Protein AF-A0A562CER5-F1 (afdb_monomer_lite)

pLDDT: mean 74.89, std 16.53, range [26.89, 94.75]

Secondary structure (DSSP, 8-state):
--HHHHHHHHHHHHHHHHHHHHHHHH-H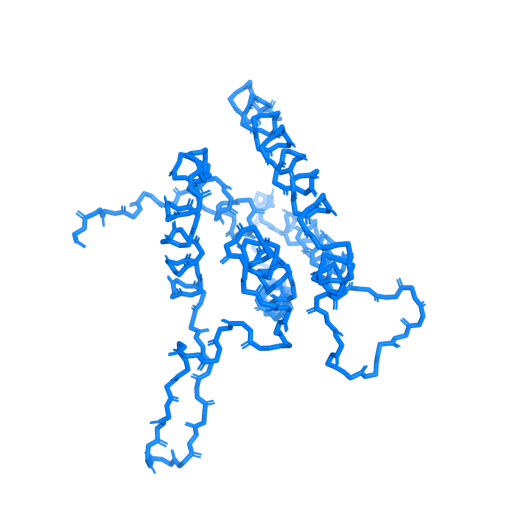HHHHHHHSTT-SS-PPTT--HHHHHHHHHHHHHHHHT-SSPPPHHHHHHHHHHHHHHHH-THHHHHHHHHHHHHTTPPP-S-TTGGG-EEETTTTEEEPPPHHHHHHHHHHHHHHTT-THHHHHHHHHHHHHHS--------

Structure (mmCIF, N/CA/C/O backbone):
data_AF-A0A562CER5-F1
#
_entry.id   AF-A0A562CER5-F1
#
loop_
_atom_site.group_PDB
_atom_site.id
_atom_site.type_symbol
_atom_site.label_atom_id
_atom_site.label_alt_id
_atom_site.label_comp_id
_atom_site.label_asym_id
_atom_site.label_entity_id
_atom_site.label_seq_id
_atom_site.pdbx_PDB_ins_code
_atom_site.Cartn_x
_atom_site.Cartn_y
_atom_site.Cartn_z
_atom_site.occupancy
_atom_site.B_iso_or_equiv
_atom_site.auth_seq_id
_atom_site.auth_comp_id
_atom_site.auth_asym_id
_atom_site.auth_atom_id
_atom_site.pdbx_PDB_model_num
ATOM 1 N N . MET A 1 1 ? -18.289 14.703 0.157 1.00 63.97 1 MET A N 1
ATOM 2 C CA . MET A 1 1 ? -16.962 14.861 -0.464 1.00 63.97 1 MET A CA 1
ATOM 3 C C . MET A 1 1 ? -16.759 16.324 -0.798 1.00 63.97 1 MET A C 1
ATOM 5 O O . MET A 1 1 ? -17.545 16.876 -1.566 1.00 63.97 1 MET A O 1
ATOM 9 N N . SER A 1 2 ? -15.795 16.959 -0.148 1.00 78.31 2 SER A N 1
ATOM 10 C CA . SER A 1 2 ? -15.479 18.374 -0.318 1.00 78.31 2 SER A CA 1
ATOM 11 C C . SER A 1 2 ? -14.849 18.649 -1.699 1.00 78.31 2 SER A C 1
ATOM 13 O O . SER A 1 2 ? -14.346 17.728 -2.353 1.00 78.31 2 SER A O 1
ATOM 15 N N . PRO A 1 3 ? -14.873 19.903 -2.188 1.00 80.56 3 PRO A N 1
ATOM 16 C CA . PRO A 1 3 ? -14.231 20.266 -3.453 1.00 80.56 3 PRO A CA 1
ATOM 17 C C . PRO A 1 3 ? -12.726 19.957 -3.487 1.00 80.56 3 PRO A C 1
ATOM 19 O O . PRO A 1 3 ? -12.221 19.497 -4.509 1.00 80.56 3 PRO A O 1
ATOM 22 N N . SER A 1 4 ? -12.027 20.135 -2.362 1.00 76.25 4 SER A N 1
ATOM 23 C CA . SER A 1 4 ? -10.598 19.826 -2.233 1.00 76.25 4 SER A CA 1
ATOM 24 C C . SER A 1 4 ? -10.314 18.323 -2.307 1.00 76.25 4 SER A C 1
ATOM 26 O O . SER A 1 4 ? -9.362 17.918 -2.967 1.00 76.25 4 SER A O 1
ATOM 28 N N . GLU A 1 5 ? -11.168 17.483 -1.712 1.00 72.00 5 GLU A N 1
ATOM 29 C CA . GLU A 1 5 ? -11.070 16.019 -1.830 1.00 72.00 5 GLU A CA 1
ATOM 30 C C . GLU A 1 5 ? -11.243 15.550 -3.280 1.00 72.00 5 GLU A C 1
ATOM 32 O O . GLU A 1 5 ? -10.507 14.683 -3.746 1.00 72.00 5 GLU A O 1
ATOM 37 N N . ARG A 1 6 ? -12.186 16.139 -4.027 1.00 75.81 6 ARG A N 1
ATOM 38 C CA . ARG A 1 6 ? -12.389 15.822 -5.454 1.00 75.81 6 ARG A CA 1
ATOM 39 C C . ARG A 1 6 ? -11.177 16.167 -6.306 1.00 75.81 6 ARG A C 1
ATOM 41 O O . ARG A 1 6 ? -10.762 15.354 -7.132 1.00 75.81 6 ARG A O 1
ATOM 48 N N . GLN A 1 7 ? -10.636 17.367 -6.117 1.00 80.44 7 GLN A N 1
ATOM 49 C CA . GLN A 1 7 ? -9.454 17.814 -6.844 1.00 80.44 7 GLN A CA 1
ATOM 50 C C . GLN A 1 7 ? -8.273 16.878 -6.570 1.00 80.44 7 GLN A C 1
ATOM 52 O O . GLN A 1 7 ? -7.651 16.384 -7.506 1.00 80.44 7 GLN A O 1
ATOM 57 N N . TYR A 1 8 ? -8.047 16.550 -5.299 1.00 74.69 8 TYR A N 1
ATOM 58 C CA . TYR A 1 8 ? -7.008 15.618 -4.881 1.00 74.69 8 TYR A CA 1
ATOM 59 C C . TYR A 1 8 ? -7.130 14.248 -5.556 1.00 74.69 8 TYR A C 1
ATOM 61 O O . TYR A 1 8 ? -6.167 13.764 -6.144 1.00 74.69 8 TYR A O 1
ATOM 69 N N . LEU A 1 9 ? -8.314 13.627 -5.509 1.00 76.19 9 LEU A N 1
ATOM 70 C CA . LEU A 1 9 ? -8.530 12.315 -6.125 1.00 76.19 9 LEU A CA 1
ATOM 71 C C . LEU A 1 9 ? -8.279 12.347 -7.634 1.00 76.19 9 LEU A C 1
ATOM 73 O O . LEU A 1 9 ? -7.760 11.384 -8.192 1.00 76.19 9 LEU A O 1
ATOM 77 N N . THR A 1 10 ? -8.611 13.462 -8.282 1.00 82.31 10 THR A N 1
ATOM 78 C CA . THR A 1 10 ? -8.380 13.657 -9.718 1.00 82.31 10 THR A CA 1
ATOM 79 C C . THR A 1 10 ? -6.888 13.773 -10.032 1.00 82.31 10 THR A C 1
ATOM 81 O O . THR A 1 10 ? -6.398 13.126 -10.961 1.00 82.31 10 THR A O 1
ATOM 84 N N . GLU A 1 11 ? -6.145 14.554 -9.246 1.00 80.19 11 GLU A N 1
ATOM 85 C CA . GLU A 1 11 ? -4.690 14.688 -9.375 1.00 80.19 11 GLU A CA 1
ATOM 86 C C . GLU A 1 11 ? -3.991 13.349 -9.104 1.00 80.19 11 GLU A C 1
ATOM 88 O O . GLU A 1 11 ? -3.184 12.895 -9.917 1.00 80.19 11 GLU A O 1
ATOM 93 N N . LEU A 1 12 ? -4.371 12.659 -8.026 1.00 79.06 12 LEU A N 1
ATOM 94 C CA . LEU A 1 12 ? -3.849 11.340 -7.680 1.00 79.06 12 LEU A CA 1
ATOM 95 C C . LEU A 1 12 ? -4.113 10.323 -8.796 1.00 79.06 12 LEU A C 1
ATOM 97 O O . LEU A 1 12 ? -3.191 9.629 -9.219 1.00 79.06 12 LEU A O 1
ATOM 101 N N . ALA A 1 13 ? -5.346 10.244 -9.303 1.00 80.19 13 ALA A N 1
ATOM 102 C CA . ALA A 1 13 ? -5.703 9.329 -10.384 1.00 80.19 13 ALA A CA 1
ATOM 103 C C . ALA A 1 13 ? -4.908 9.618 -11.665 1.00 80.19 13 ALA A C 1
ATOM 105 O O . ALA A 1 13 ? -4.454 8.689 -12.338 1.00 80.19 13 ALA A O 1
ATOM 106 N N . THR A 1 14 ? -4.691 10.896 -11.982 1.00 82.19 14 THR A N 1
ATOM 107 C CA . THR A 1 14 ? -3.883 11.317 -13.135 1.00 82.19 14 THR A CA 1
ATOM 108 C C . THR A 1 14 ? -2.440 10.833 -12.999 1.00 82.19 14 THR A C 1
ATOM 110 O O . THR A 1 14 ? -1.876 10.266 -13.934 1.00 82.19 14 THR A O 1
ATOM 113 N N . GLU A 1 15 ? -1.843 11.011 -11.826 1.00 80.62 15 GLU A N 1
ATOM 114 C CA . GLU A 1 15 ? -0.443 10.665 -11.567 1.00 80.62 15 GLU A CA 1
ATOM 115 C C . GLU A 1 15 ? -0.232 9.153 -11.464 1.00 80.62 15 GLU A C 1
ATOM 117 O O . GLU A 1 15 ? 0.735 8.629 -12.012 1.00 80.62 15 GLU A O 1
ATOM 122 N N . MET A 1 16 ? -1.184 8.431 -10.867 1.00 81.94 16 MET A N 1
ATOM 123 C CA . MET A 1 16 ? -1.224 6.967 -10.892 1.00 81.94 16 MET A CA 1
ATOM 124 C C . MET A 1 16 ? -1.321 6.433 -12.323 1.00 81.94 16 MET A C 1
ATOM 126 O O . MET A 1 16 ? -0.587 5.518 -12.691 1.00 81.94 16 MET A O 1
ATOM 130 N N . SER A 1 17 ? -2.167 7.041 -13.159 1.00 84.19 17 SER A N 1
ATOM 131 C CA . SER A 1 17 ? -2.310 6.652 -14.568 1.00 84.19 17 SER A CA 1
ATOM 132 C C . SER A 1 17 ? -1.017 6.881 -15.353 1.00 84.19 17 SER A C 1
ATOM 134 O O . SER A 1 17 ? -0.618 6.028 -16.144 1.00 84.19 17 SER A O 1
ATOM 136 N N . ARG A 1 18 ? -0.326 8.003 -15.106 1.00 83.88 18 ARG A N 1
ATOM 137 C CA . ARG A 1 18 ? 0.992 8.291 -15.697 1.00 83.88 18 ARG A CA 1
ATOM 138 C C . ARG A 1 18 ? 2.037 7.273 -15.257 1.00 83.88 18 ARG A C 1
ATOM 140 O O . ARG A 1 18 ? 2.734 6.726 -16.106 1.00 83.88 18 ARG A O 1
ATOM 147 N N . LEU A 1 19 ? 2.116 6.996 -13.954 1.00 83.94 19 LEU A N 1
ATOM 148 C CA . LEU A 1 19 ? 3.040 6.018 -13.385 1.00 83.94 19 LEU A CA 1
ATOM 149 C C . LEU A 1 19 ? 2.829 4.633 -14.010 1.00 83.94 19 LEU A C 1
ATOM 151 O O . LEU A 1 19 ? 3.787 4.015 -14.463 1.00 83.94 19 LEU A O 1
ATOM 155 N N . TYR A 1 20 ? 1.582 4.165 -14.074 1.00 87.50 20 TYR A N 1
ATOM 156 C CA . TYR A 1 20 ? 1.255 2.835 -14.592 1.00 87.50 20 TYR A CA 1
ATOM 157 C C . TYR A 1 20 ? 1.481 2.752 -16.100 1.00 87.50 20 TYR A C 1
ATOM 159 O O . TYR A 1 20 ? 2.065 1.783 -16.582 1.00 87.50 20 TYR A O 1
ATOM 167 N N . GLY A 1 21 ? 1.078 3.788 -16.843 1.00 86.56 21 GLY A N 1
ATOM 168 C CA . GLY A 1 21 ? 1.328 3.878 -18.278 1.00 86.56 21 GLY A CA 1
ATOM 169 C C . GLY A 1 21 ? 2.820 3.835 -18.607 1.00 86.56 21 GLY A C 1
ATOM 170 O O . GLY A 1 21 ? 3.227 3.100 -19.503 1.00 86.56 21 GLY A O 1
ATOM 171 N N . PHE A 1 22 ? 3.643 4.560 -17.845 1.00 86.44 22 PHE A N 1
ATOM 172 C CA . PHE A 1 22 ? 5.091 4.584 -18.041 1.00 86.44 22 PHE A CA 1
ATOM 173 C C . PHE A 1 22 ? 5.761 3.267 -17.619 1.00 86.44 22 PHE A C 1
ATOM 175 O O . PHE A 1 22 ? 6.560 2.719 -18.374 1.00 86.44 22 PHE A O 1
ATOM 182 N N . ALA A 1 23 ? 5.396 2.706 -16.461 1.00 86.75 23 ALA A N 1
ATOM 183 C CA . ALA A 1 23 ? 5.923 1.422 -15.992 1.00 86.75 23 ALA A CA 1
ATOM 184 C C . ALA A 1 23 ? 5.642 0.287 -16.986 1.00 86.75 23 ALA A C 1
ATOM 186 O O . ALA A 1 23 ? 6.540 -0.494 -17.302 1.00 86.75 23 ALA A O 1
ATOM 187 N N . ARG A 1 24 ? 4.427 0.248 -17.545 1.00 90.00 24 ARG A N 1
ATOM 188 C CA . ARG A 1 24 ? 4.054 -0.722 -18.578 1.00 90.00 24 ARG A CA 1
ATOM 189 C C . ARG A 1 24 ? 4.926 -0.610 -19.832 1.00 90.00 24 ARG A C 1
ATOM 191 O O . ARG A 1 24 ? 5.286 -1.634 -20.400 1.00 90.00 24 ARG A O 1
ATOM 198 N N . GLN A 1 25 ? 5.255 0.609 -20.262 1.00 90.50 25 GLN A N 1
ATOM 199 C CA . GLN A 1 25 ? 6.117 0.840 -21.429 1.00 90.50 25 GLN A CA 1
ATOM 200 C C . GLN A 1 25 ? 7.577 0.448 -21.175 1.00 90.50 25 GLN A C 1
ATOM 202 O O . GLN A 1 25 ? 8.259 0.026 -22.104 1.00 90.50 25 GLN A O 1
ATOM 207 N N . MET A 1 26 ? 8.053 0.584 -19.935 1.00 88.75 26 MET A N 1
ATOM 208 C CA . MET A 1 26 ? 9.429 0.253 -19.553 1.00 88.75 26 MET A CA 1
ATOM 209 C C . MET A 1 26 ? 9.671 -1.257 -19.511 1.00 88.75 26 MET A C 1
ATOM 211 O O . MET A 1 26 ? 10.665 -1.737 -20.053 1.00 88.75 26 MET A O 1
ATOM 215 N N . ASN A 1 27 ? 8.784 -2.006 -18.851 1.00 89.81 27 ASN A N 1
ATOM 216 C CA . ASN A 1 27 ? 8.866 -3.460 -18.767 1.00 89.81 27 ASN A CA 1
ATOM 217 C C . ASN A 1 27 ? 7.490 -4.041 -18.419 1.00 89.81 27 ASN A C 1
ATOM 219 O O . ASN A 1 27 ? 7.062 -4.023 -17.265 1.00 89.81 27 ASN A O 1
ATOM 223 N N . GLU A 1 28 ? 6.796 -4.566 -19.429 1.00 89.69 28 GLU A N 1
ATOM 224 C CA . GLU A 1 28 ? 5.430 -5.077 -19.277 1.00 89.69 28 GLU A CA 1
ATOM 225 C C . GLU A 1 28 ? 5.353 -6.300 -18.348 1.00 89.69 28 GLU A C 1
ATOM 227 O O . GLU A 1 28 ? 4.365 -6.455 -17.631 1.00 89.69 28 GLU A O 1
ATOM 232 N N . MET A 1 29 ? 6.399 -7.133 -18.300 1.00 89.56 29 MET A N 1
ATOM 233 C CA . MET A 1 29 ? 6.432 -8.330 -17.454 1.00 89.56 29 MET A CA 1
ATOM 234 C C . MET A 1 29 ? 6.581 -7.970 -15.974 1.00 89.56 29 MET A C 1
ATOM 236 O O . MET A 1 29 ? 5.779 -8.416 -15.153 1.00 89.56 29 MET A O 1
ATOM 240 N N . ASP A 1 30 ? 7.561 -7.131 -15.631 1.00 88.12 30 ASP A N 1
ATOM 241 C CA . ASP A 1 30 ? 7.741 -6.674 -14.249 1.00 88.12 30 ASP A CA 1
ATOM 242 C C . ASP A 1 30 ? 6.567 -5.792 -13.798 1.00 88.12 30 ASP A C 1
ATOM 244 O O . ASP A 1 30 ? 6.142 -5.862 -12.643 1.00 88.12 30 ASP A O 1
ATOM 248 N N . PHE A 1 31 ? 5.985 -5.008 -14.713 1.00 88.38 31 PHE A N 1
ATOM 249 C CA . PHE A 1 31 ? 4.748 -4.280 -14.451 1.00 88.38 31 PHE A CA 1
ATOM 250 C C . PHE A 1 31 ? 3.596 -5.239 -14.123 1.00 88.38 31 PHE A C 1
ATOM 252 O O . PHE A 1 31 ? 2.965 -5.080 -13.080 1.00 88.38 31 PHE A O 1
ATOM 259 N N . ALA A 1 32 ? 3.344 -6.267 -14.936 1.00 87.25 32 ALA A N 1
ATOM 260 C CA . ALA A 1 32 ? 2.293 -7.247 -14.659 1.00 87.25 32 ALA A CA 1
ATOM 261 C C . ALA A 1 32 ? 2.512 -7.961 -13.312 1.00 87.25 32 ALA A C 1
ATOM 263 O O . ALA A 1 32 ? 1.576 -8.088 -12.522 1.00 87.25 32 ALA A O 1
ATOM 264 N N . ALA A 1 33 ? 3.754 -8.349 -13.008 1.00 84.88 33 ALA A N 1
ATOM 265 C CA . ALA A 1 33 ? 4.108 -8.954 -11.726 1.00 84.88 33 ALA A CA 1
ATOM 266 C C . ALA A 1 33 ? 3.874 -7.996 -10.542 1.00 84.88 33 ALA A C 1
ATOM 268 O O . ALA A 1 33 ? 3.391 -8.417 -9.492 1.00 84.88 33 ALA A O 1
ATOM 269 N N . SER A 1 34 ? 4.140 -6.696 -10.722 1.00 85.38 34 SER A N 1
ATOM 270 C CA . SER A 1 34 ? 3.914 -5.673 -9.692 1.00 85.38 34 SER A CA 1
ATOM 271 C C . SER A 1 34 ? 2.441 -5.458 -9.335 1.00 85.38 34 SER A C 1
ATOM 273 O O . SER A 1 34 ? 2.154 -5.061 -8.209 1.00 85.38 34 SER A O 1
ATOM 275 N N . LEU A 1 35 ? 1.513 -5.739 -10.258 1.00 80.44 35 LEU A N 1
ATOM 276 C CA . LEU A 1 35 ? 0.070 -5.655 -10.004 1.00 80.44 35 LEU A CA 1
ATOM 277 C C . LEU A 1 35 ? -0.444 -6.851 -9.195 1.00 80.44 35 LEU A C 1
ATOM 279 O O . LEU A 1 35 ? -1.406 -6.721 -8.440 1.00 80.44 35 LEU A O 1
ATOM 283 N N . GLY A 1 36 ? 0.215 -8.004 -9.316 1.00 69.50 36 GLY A N 1
ATOM 284 C CA . GLY A 1 36 ? -0.052 -9.200 -8.522 1.00 69.50 36 GLY A CA 1
ATOM 285 C C . GLY A 1 36 ? 0.619 -9.131 -7.156 1.00 69.50 36 GLY A C 1
ATOM 286 O O . GLY A 1 36 ? 1.330 -10.058 -6.789 1.00 69.50 36 GLY A O 1
ATOM 287 N N . GLY A 1 37 ? 0.448 -8.025 -6.422 1.00 58.00 37 GLY A N 1
ATOM 288 C CA . GLY A 1 37 ? 1.211 -7.667 -5.216 1.00 58.00 37 GLY A CA 1
ATOM 289 C C . GLY A 1 37 ? 1.220 -8.670 -4.059 1.00 58.00 37 GLY A C 1
ATOM 290 O O . GLY A 1 37 ? 1.757 -8.350 -3.006 1.00 58.00 37 GLY A O 1
ATOM 291 N N . GLU A 1 38 ? 0.636 -9.857 -4.223 1.00 60.50 38 GLU A N 1
ATOM 292 C CA . GLU A 1 38 ? 0.328 -10.796 -3.154 1.00 60.50 38 GLU A CA 1
ATOM 293 C C . GLU A 1 38 ? 0.459 -12.267 -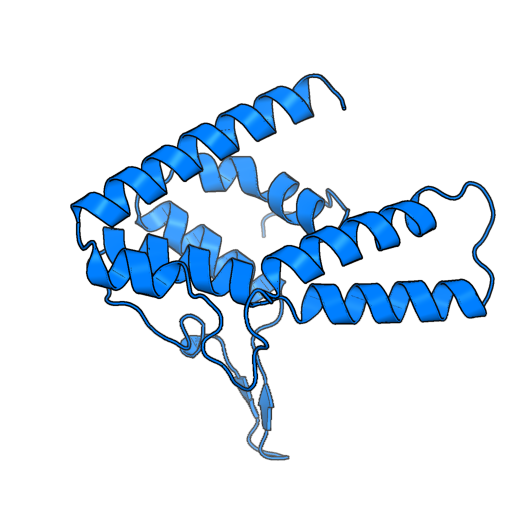3.551 1.00 60.50 38 GLU A C 1
ATOM 295 O O . GLU A 1 38 ? -0.347 -13.102 -3.159 1.00 60.50 38 GLU A O 1
ATOM 300 N N . PHE A 1 39 ? 1.532 -12.655 -4.237 1.00 56.00 39 PHE A N 1
ATOM 301 C CA . PHE A 1 39 ? 1.859 -14.083 -4.403 1.00 56.00 39 PHE A CA 1
ATOM 302 C C . PHE A 1 39 ? 2.345 -14.752 -3.093 1.00 56.00 39 PHE A C 1
ATOM 304 O O . PHE A 1 39 ? 3.226 -15.613 -3.110 1.00 56.00 39 PHE A O 1
ATOM 311 N N . ARG A 1 40 ? 1.817 -14.351 -1.928 1.00 57.75 40 ARG A N 1
ATOM 312 C CA . ARG A 1 40 ? 2.155 -14.913 -0.615 1.00 57.75 40 ARG A CA 1
ATOM 313 C C . ARG A 1 40 ? 1.009 -15.783 -0.092 1.00 57.75 40 ARG A C 1
ATOM 315 O O . ARG A 1 40 ? 0.319 -15.413 0.848 1.00 57.75 40 ARG A O 1
ATOM 322 N N . GLY A 1 41 ? 0.856 -16.975 -0.669 1.00 56.09 41 GLY A N 1
ATOM 323 C CA . GLY A 1 41 ? 0.066 -18.064 -0.082 1.00 56.09 41 GLY A CA 1
ATOM 324 C C . GLY A 1 41 ? -1.271 -18.369 -0.761 1.00 56.09 41 GLY A C 1
ATOM 325 O O . GLY A 1 41 ? -1.492 -18.028 -1.917 1.00 56.09 41 GLY A O 1
ATOM 326 N N . MET A 1 42 ? -2.116 -19.102 -0.029 1.00 48.38 42 MET A N 1
ATOM 327 C CA . MET A 1 42 ? -3.375 -19.704 -0.479 1.00 48.38 42 MET A CA 1
ATOM 328 C C . MET A 1 42 ? -4.442 -18.625 -0.712 1.00 48.38 42 MET A C 1
ATOM 330 O O . MET A 1 42 ? -5.298 -18.387 0.134 1.00 48.38 42 MET A O 1
ATOM 334 N N . GLN A 1 43 ? -4.339 -17.929 -1.840 1.00 60.47 43 GLN A N 1
ATOM 335 C CA . GLN A 1 43 ? -5.363 -17.009 -2.317 1.00 60.47 43 GLN A CA 1
ATOM 336 C C . GLN A 1 43 ? -6.421 -17.806 -3.078 1.00 60.47 43 GLN A C 1
ATOM 338 O O . GLN A 1 43 ? -6.082 -18.614 -3.945 1.00 60.47 43 GLN A O 1
ATOM 343 N N . ASP A 1 44 ? -7.692 -17.600 -2.739 1.00 61.50 44 ASP A N 1
ATOM 344 C CA . ASP A 1 44 ? -8.790 -18.155 -3.527 1.00 61.50 44 ASP A CA 1
ATOM 345 C C . ASP A 1 44 ? -8.921 -17.390 -4.854 1.00 61.50 44 ASP A C 1
ATOM 347 O O . ASP A 1 44 ? -8.539 -16.218 -4.960 1.00 61.50 44 ASP A O 1
ATOM 351 N N . ALA A 1 45 ? -9.437 -18.044 -5.892 1.00 64.12 45 ALA A N 1
ATOM 352 C CA . ALA A 1 45 ? -9.575 -17.417 -7.200 1.00 64.12 45 ALA A CA 1
ATOM 353 C C . ALA A 1 45 ? -10.503 -16.190 -7.115 1.00 64.12 45 ALA A C 1
ATOM 355 O O . ALA A 1 45 ? -11.651 -16.289 -6.693 1.00 64.12 45 ALA A O 1
ATOM 356 N N . GLY A 1 46 ? -10.009 -15.024 -7.543 1.00 65.38 46 GLY A N 1
ATOM 357 C CA . GLY A 1 46 ? -10.762 -13.765 -7.492 1.00 65.38 46 GLY A CA 1
ATOM 358 C C . GLY A 1 46 ? -10.658 -13.003 -6.167 1.00 65.38 46 GLY A C 1
ATOM 359 O O . GLY A 1 46 ? -11.263 -11.939 -6.042 1.00 65.38 46 GLY A O 1
ATOM 360 N N . TRP A 1 47 ? -9.875 -13.494 -5.204 1.00 69.19 47 TRP A N 1
ATOM 361 C CA . TRP A 1 47 ? -9.590 -12.781 -3.963 1.00 69.19 47 TRP A CA 1
ATOM 362 C C . TRP A 1 47 ? -8.317 -11.929 -4.075 1.00 69.19 47 TRP A C 1
ATOM 364 O O . TRP A 1 47 ? -7.293 -12.386 -4.578 1.00 69.19 47 TRP A O 1
ATOM 374 N N . SER A 1 48 ? -8.371 -10.690 -3.579 1.00 70.25 48 SER A N 1
ATOM 375 C CA . SER A 1 48 ? -7.197 -9.831 -3.395 1.00 70.25 48 SER A CA 1
ATOM 376 C C . SER A 1 48 ? -7.322 -9.052 -2.085 1.00 70.25 48 SER A C 1
ATOM 378 O O . SER A 1 48 ? -8.431 -8.644 -1.701 1.00 70.25 48 SER A O 1
ATOM 380 N N . THR A 1 49 ? -6.221 -8.819 -1.361 1.00 70.81 49 THR A N 1
ATOM 381 C CA . THR A 1 49 ? -6.326 -8.017 -0.133 1.00 70.81 49 THR A CA 1
ATOM 382 C C . THR A 1 49 ? -6.660 -6.566 -0.438 1.00 70.81 49 THR A C 1
ATOM 384 O O . THR A 1 49 ? -7.166 -5.886 0.443 1.00 70.81 49 THR A O 1
ATOM 387 N N . GLN A 1 50 ? -6.435 -6.077 -1.663 1.00 71.88 50 GLN A N 1
ATOM 388 C CA . GLN A 1 50 ? -6.840 -4.729 -2.054 1.00 71.88 50 GLN A CA 1
ATOM 389 C C . GLN A 1 50 ? -8.366 -4.580 -2.010 1.00 71.88 50 GLN A C 1
ATOM 391 O O . GLN A 1 50 ? -8.857 -3.566 -1.515 1.00 71.88 50 GLN A O 1
ATOM 396 N N . ILE A 1 51 ? -9.108 -5.591 -2.481 1.00 75.81 51 ILE A N 1
ATOM 397 C CA . ILE A 1 51 ? -10.575 -5.630 -2.375 1.00 75.81 51 ILE A CA 1
ATOM 398 C C . ILE A 1 51 ? -10.975 -5.708 -0.900 1.00 75.81 51 ILE A C 1
ATOM 400 O O . ILE A 1 51 ? -11.729 -4.868 -0.420 1.00 75.81 51 ILE A O 1
ATOM 404 N N . THR A 1 52 ? -10.361 -6.628 -0.152 1.00 77.56 52 THR A N 1
ATOM 405 C CA . THR A 1 52 ? -10.637 -6.793 1.287 1.00 77.56 52 THR A CA 1
ATOM 406 C C . THR A 1 52 ? -10.360 -5.504 2.072 1.00 77.56 52 THR A C 1
ATOM 408 O O . THR A 1 52 ? -11.130 -5.127 2.945 1.00 77.56 52 THR A O 1
ATOM 411 N N . ALA A 1 53 ? -9.289 -4.778 1.752 1.00 79.44 53 ALA A N 1
ATOM 412 C CA . ALA A 1 53 ? -8.939 -3.511 2.383 1.00 79.44 53 ALA A CA 1
ATOM 413 C C . ALA A 1 53 ? -9.960 -2.410 2.082 1.00 79.44 53 ALA A C 1
ATOM 415 O O . ALA A 1 53 ? -10.244 -1.587 2.955 1.00 79.44 53 ALA A O 1
ATOM 416 N N . ALA A 1 54 ? -10.503 -2.382 0.861 1.00 80.38 54 ALA A N 1
ATOM 417 C CA . ALA A 1 54 ? -11.560 -1.450 0.490 1.00 80.38 54 ALA A CA 1
ATOM 418 C C . ALA A 1 54 ? -12.846 -1.733 1.283 1.00 80.38 54 ALA A C 1
ATOM 420 O O . ALA A 1 54 ? -13.405 -0.803 1.872 1.00 80.38 54 ALA A O 1
ATOM 421 N N . ASP A 1 55 ? -13.244 -3.003 1.377 1.00 84.31 55 ASP A N 1
ATOM 422 C CA . ASP A 1 55 ? -14.423 -3.440 2.132 1.00 84.31 55 ASP A CA 1
ATOM 423 C C . ASP A 1 55 ? -14.261 -3.140 3.631 1.00 84.31 55 ASP A C 1
ATOM 425 O O . ASP A 1 55 ? -15.078 -2.440 4.233 1.00 84.31 55 ASP A O 1
ATOM 429 N N . VAL A 1 56 ? -13.131 -3.545 4.222 1.00 85.25 56 VAL A N 1
ATOM 430 C CA . VAL A 1 56 ? -12.792 -3.280 5.630 1.00 85.25 56 VAL A CA 1
ATOM 431 C C . VAL A 1 56 ? -12.767 -1.781 5.929 1.00 85.25 56 VAL A C 1
ATOM 433 O O . VAL A 1 56 ? -13.236 -1.351 6.983 1.00 85.25 56 VAL A O 1
ATOM 436 N N . ARG A 1 57 ? -12.253 -0.949 5.013 1.00 84.06 57 ARG A N 1
ATOM 437 C CA . ARG A 1 57 ? -12.274 0.512 5.172 1.00 84.06 57 ARG A CA 1
ATOM 438 C C . ARG A 1 57 ? -13.701 1.053 5.204 1.00 84.06 57 ARG A C 1
ATOM 440 O O . ARG A 1 57 ? -13.984 1.945 6.006 1.00 84.06 57 ARG A O 1
ATOM 447 N N . GLN A 1 58 ? -14.579 0.559 4.335 1.00 86.06 58 GLN A N 1
ATOM 448 C CA . GLN A 1 58 ? -15.982 0.966 4.305 1.00 86.06 58 GLN A CA 1
ATOM 449 C C . GLN A 1 58 ? -16.699 0.578 5.607 1.00 86.06 58 GLN A C 1
ATOM 451 O O . GLN A 1 58 ? -17.398 1.404 6.204 1.00 86.06 58 GLN A O 1
ATOM 456 N N . GLU A 1 59 ? -16.477 -0.644 6.089 1.00 88.44 59 GLU A N 1
ATOM 457 C CA . GLU A 1 59 ? -17.023 -1.118 7.362 1.00 88.44 59 GLU A CA 1
ATOM 458 C C . GLU A 1 59 ? -16.508 -0.291 8.543 1.00 88.44 59 GLU A C 1
ATOM 460 O O . GLU A 1 59 ? -17.297 0.191 9.358 1.00 88.44 59 GLU A O 1
ATOM 465 N N . LEU A 1 60 ? -15.198 -0.034 8.597 1.00 88.38 60 LEU A N 1
ATOM 466 C CA . LEU A 1 60 ? -14.582 0.800 9.627 1.00 88.38 60 LEU A CA 1
ATOM 467 C C . LEU A 1 60 ? -15.167 2.219 9.619 1.00 88.38 60 LEU A C 1
ATOM 469 O O . LEU A 1 60 ? -15.459 2.772 10.679 1.00 88.38 60 LEU A O 1
ATOM 473 N N . GLY A 1 61 ? -15.397 2.789 8.431 1.00 86.56 61 GLY A N 1
ATOM 474 C CA . GLY A 1 61 ? -16.049 4.087 8.265 1.00 86.56 61 GLY A CA 1
ATOM 475 C C . GLY A 1 61 ? -17.415 4.150 8.948 1.00 86.56 61 GLY A C 1
ATOM 476 O O . GLY A 1 61 ? -17.699 5.125 9.634 1.00 86.56 61 GLY A O 1
ATOM 477 N N . THR A 1 62 ? -18.207 3.080 8.856 1.00 89.56 62 THR A N 1
ATOM 478 C CA . THR A 1 62 ? -19.538 2.993 9.483 1.00 89.56 62 THR A CA 1
ATOM 479 C C . THR A 1 62 ? -19.471 3.105 11.009 1.00 89.56 62 THR A C 1
ATOM 481 O O . THR A 1 62 ? -20.328 3.743 11.620 1.00 89.56 62 THR A O 1
ATOM 484 N N . TYR A 1 63 ? -18.443 2.525 11.640 1.00 88.00 63 TYR A N 1
ATOM 485 C CA . TYR A 1 63 ? -18.230 2.645 13.087 1.00 88.00 63 TYR A CA 1
ATOM 486 C C . TYR A 1 63 ? -17.652 4.006 13.484 1.00 88.00 63 TYR A C 1
ATOM 488 O O . TYR A 1 63 ? -18.016 4.539 14.529 1.00 88.00 63 TYR A O 1
ATOM 496 N N . LEU A 1 64 ? -16.773 4.581 12.659 1.00 84.00 64 LEU A N 1
ATOM 497 C CA . LEU A 1 64 ? -16.128 5.867 12.938 1.00 84.00 64 LEU A CA 1
ATOM 498 C C . LEU A 1 64 ? -17.070 7.069 12.777 1.00 84.00 64 LEU A C 1
ATOM 500 O O . LEU A 1 64 ? -16.829 8.103 13.391 1.00 84.00 64 LEU A O 1
ATOM 504 N N . THR A 1 65 ? -18.130 6.949 11.976 1.00 88.19 65 THR A N 1
ATOM 505 C CA . THR A 1 65 ? -19.129 8.013 11.776 1.00 88.19 65 THR A CA 1
ATOM 506 C C . THR A 1 65 ? -20.325 7.919 12.724 1.00 88.19 65 THR A C 1
ATOM 508 O O . THR A 1 65 ? -21.297 8.64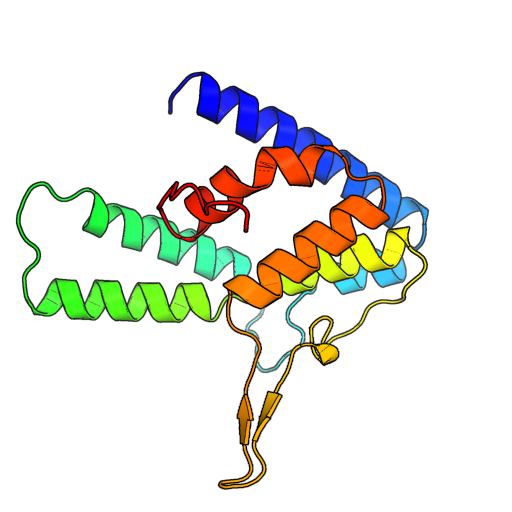5 12.536 1.00 88.19 65 THR A O 1
ATOM 511 N N . LYS A 1 66 ? -20.315 7.013 13.712 1.00 89.19 66 LYS A N 1
ATOM 512 C CA . LYS A 1 66 ? -21.390 6.941 14.710 1.00 89.19 66 LYS A CA 1
ATOM 513 C C . LYS A 1 66 ? -21.318 8.129 15.670 1.00 89.19 66 LYS A C 1
ATOM 515 O O . LYS A 1 66 ? -20.300 8.343 16.318 1.00 89.19 66 LYS A O 1
ATOM 520 N N . ASP A 1 67 ? -22.444 8.822 15.832 1.00 86.38 67 ASP A N 1
ATOM 521 C CA . ASP A 1 67 ? -22.584 9.928 16.793 1.00 86.38 67 ASP A CA 1
ATOM 522 C C . ASP A 1 67 ? -22.686 9.446 18.254 1.00 86.38 67 ASP A C 1
ATOM 524 O O . ASP A 1 67 ? -22.476 10.210 19.195 1.00 86.38 67 ASP A O 1
ATOM 528 N N . SER A 1 68 ? -23.011 8.167 18.465 1.00 90.88 68 SER A N 1
ATOM 529 C CA . SER A 1 68 ? -23.085 7.545 19.789 1.00 90.88 68 SER A CA 1
ATOM 530 C C . SER A 1 68 ? -21.754 6.897 20.190 1.00 90.88 68 SER A C 1
ATOM 532 O O . SER A 1 68 ? -21.113 6.279 19.335 1.00 90.88 68 SER A O 1
ATOM 534 N N . PRO A 1 69 ? -21.378 6.907 21.484 1.00 90.94 69 PRO A N 1
ATOM 535 C CA . PRO A 1 69 ? -20.233 6.143 21.969 1.00 90.94 69 PRO A CA 1
ATOM 536 C C . PRO A 1 69 ? -20.334 4.664 21.583 1.00 90.94 69 PRO A C 1
ATOM 538 O O . PRO A 1 69 ? -21.384 4.044 21.753 1.00 90.94 69 PRO A O 1
ATOM 541 N N . LEU A 1 70 ? -19.229 4.099 21.094 1.00 92.25 70 LEU A N 1
ATOM 542 C CA . LEU A 1 70 ? -19.155 2.678 20.770 1.00 92.25 70 LEU A CA 1
ATOM 543 C C . LEU A 1 70 ? -19.258 1.827 22.042 1.00 92.25 70 LEU A C 1
ATOM 545 O O . LEU A 1 70 ? -18.629 2.107 23.066 1.00 92.25 70 LEU A O 1
ATOM 549 N N . THR A 1 71 ? -20.022 0.746 21.961 1.00 94.75 71 THR A N 1
ATOM 550 C CA . THR A 1 71 ? -20.047 -0.310 22.972 1.00 94.75 71 THR A CA 1
ATOM 551 C C . THR A 1 71 ? -18.722 -1.078 22.987 1.00 94.75 71 THR A C 1
ATOM 553 O O . THR A 1 71 ? -17.942 -1.063 22.034 1.00 94.75 71 THR A O 1
ATOM 556 N N . THR A 1 72 ? -18.453 -1.823 24.061 1.00 94.75 72 THR A N 1
ATOM 557 C CA . THR A 1 72 ? -17.239 -2.652 24.163 1.00 94.75 72 THR A CA 1
ATOM 558 C C . THR A 1 72 ? -17.125 -3.685 23.037 1.00 94.75 72 THR A C 1
ATOM 560 O O . THR A 1 72 ? -16.019 -3.975 22.584 1.00 94.75 72 THR A O 1
ATOM 563 N N . ALA A 1 73 ? -18.249 -4.243 22.577 1.00 93.56 73 ALA A N 1
ATOM 564 C CA . ALA A 1 73 ? -18.260 -5.180 21.457 1.00 93.56 73 ALA A CA 1
ATOM 565 C C . ALA A 1 73 ? -17.848 -4.488 20.150 1.00 93.56 73 ALA A C 1
ATOM 567 O O . ALA A 1 73 ? -17.003 -5.001 19.421 1.00 93.56 73 ALA A O 1
ATOM 568 N N . GLU A 1 74 ? -18.368 -3.288 19.902 1.00 91.75 74 GLU A N 1
ATOM 569 C CA . GLU A 1 74 ? -18.033 -2.501 18.713 1.00 91.75 74 GLU A CA 1
ATOM 570 C C . GLU A 1 74 ? -16.572 -2.057 18.717 1.00 91.75 74 GLU A C 1
ATOM 572 O O . GLU A 1 74 ? -15.914 -2.152 17.690 1.00 91.75 74 GLU A O 1
ATOM 577 N N . TYR A 1 75 ? -16.005 -1.686 19.869 1.00 91.81 75 TYR A N 1
ATOM 578 C CA . TYR A 1 75 ? -14.566 -1.411 19.962 1.00 91.81 75 TYR A CA 1
ATOM 579 C C . TYR A 1 75 ? -13.701 -2.608 19.551 1.00 91.81 75 TYR A C 1
ATOM 581 O O . TYR A 1 75 ? -12.683 -2.429 18.883 1.00 91.81 75 TYR A O 1
ATOM 589 N N . ARG A 1 76 ? -14.093 -3.832 19.925 1.00 94.56 76 ARG A N 1
ATOM 590 C CA . ARG A 1 76 ? -13.374 -5.051 19.518 1.00 94.56 76 ARG A CA 1
ATOM 591 C C . ARG A 1 76 ? -13.463 -5.273 18.011 1.00 94.56 76 ARG A C 1
ATOM 593 O O . ARG A 1 76 ? -12.459 -5.633 17.406 1.00 94.56 76 ARG A O 1
ATOM 600 N N . ILE A 1 77 ? -14.631 -5.023 17.420 1.00 91.31 77 ILE A N 1
ATOM 601 C CA . ILE A 1 77 ? -14.839 -5.111 15.970 1.00 91.31 77 ILE A CA 1
ATOM 602 C C . ILE A 1 77 ? -13.985 -4.066 15.246 1.00 91.31 77 ILE A C 1
ATOM 604 O O . ILE A 1 77 ? -13.227 -4.419 14.350 1.00 91.31 77 ILE A O 1
ATOM 608 N N . THR A 1 78 ? -14.015 -2.807 15.684 1.00 89.06 78 THR A N 1
ATOM 609 C CA . THR A 1 78 ? -13.189 -1.725 15.128 1.00 89.06 78 THR A CA 1
ATOM 610 C C . THR A 1 78 ? -11.697 -2.063 15.181 1.00 89.06 78 THR A C 1
ATOM 612 O O . THR A 1 78 ? -10.981 -1.846 14.206 1.00 89.06 78 THR A O 1
ATOM 615 N N . LEU A 1 79 ? -11.216 -2.630 16.293 1.00 87.88 79 LEU A N 1
ATOM 616 C CA . LEU A 1 79 ? -9.824 -3.073 16.420 1.00 87.88 79 LEU A CA 1
ATOM 617 C C . LEU A 1 79 ? -9.493 -4.229 15.468 1.00 87.88 79 LEU A C 1
ATOM 619 O O . LEU A 1 79 ? -8.420 -4.224 14.870 1.00 87.88 79 LEU A O 1
ATOM 623 N N . LEU A 1 80 ? -10.401 -5.193 15.301 1.00 88.00 80 LEU A N 1
ATOM 624 C CA . LEU A 1 80 ? -10.220 -6.308 14.371 1.00 88.00 80 LEU A CA 1
ATOM 625 C C . LEU A 1 80 ? -10.138 -5.822 12.916 1.00 88.00 80 LEU A C 1
ATOM 627 O O . LEU A 1 80 ? -9.201 -6.187 12.209 1.00 88.00 80 LEU A O 1
ATOM 631 N N . LEU A 1 81 ? -11.063 -4.951 12.504 1.00 84.88 81 LEU A N 1
ATOM 632 C CA . LEU A 1 81 ? -11.073 -4.324 11.179 1.00 84.88 81 LEU A CA 1
ATOM 633 C C . LEU A 1 81 ? -9.794 -3.509 10.941 1.00 84.88 81 LEU A C 1
ATOM 635 O O . LEU A 1 81 ? -9.170 -3.603 9.888 1.00 84.88 81 LEU A O 1
ATOM 639 N N . TYR A 1 82 ? -9.337 -2.755 11.944 1.00 82.50 82 TYR A N 1
ATOM 640 C CA . TYR A 1 82 ? -8.068 -2.036 11.855 1.00 82.50 82 TYR A CA 1
ATOM 641 C C . TYR A 1 82 ? -6.872 -2.979 11.649 1.00 82.50 82 TYR A C 1
ATOM 643 O O . TYR A 1 82 ? -6.012 -2.694 10.816 1.00 82.50 82 TYR A O 1
ATOM 651 N N . CYS A 1 83 ? -6.811 -4.103 12.372 1.00 79.81 83 CYS A N 1
ATOM 652 C CA . CYS A 1 83 ? -5.754 -5.100 12.188 1.00 79.81 83 CYS A CA 1
ATOM 653 C C . CYS A 1 83 ? -5.770 -5.685 10.770 1.00 79.81 83 CYS A C 1
ATOM 655 O O . CYS A 1 83 ? -4.720 -5.738 10.137 1.00 79.81 83 CYS A O 1
ATOM 657 N N . GLN A 1 84 ? -6.946 -6.038 10.241 1.00 77.69 84 GLN A N 1
ATOM 658 C CA . GLN A 1 84 ? -7.083 -6.533 8.866 1.00 77.69 84 GLN A CA 1
ATOM 659 C C . GLN A 1 84 ? -6.592 -5.509 7.835 1.00 77.69 84 GLN A C 1
ATOM 661 O O . GLN A 1 84 ? -5.836 -5.847 6.927 1.00 77.69 84 GLN A O 1
ATOM 666 N N . LEU A 1 85 ? -6.951 -4.234 8.006 1.00 75.19 85 LEU A N 1
ATOM 667 C CA . LEU A 1 85 ? -6.483 -3.161 7.130 1.00 75.19 85 LEU A CA 1
ATOM 668 C C . LEU A 1 85 ? -4.966 -2.936 7.236 1.00 75.19 85 LEU A C 1
ATOM 670 O O . LEU A 1 85 ? -4.309 -2.628 6.243 1.00 75.19 85 LEU A O 1
ATOM 674 N N . ALA A 1 86 ? -4.393 -3.086 8.432 1.00 71.19 86 ALA A N 1
ATOM 675 C CA . ALA A 1 86 ? -2.952 -2.988 8.644 1.00 71.19 86 ALA A CA 1
ATOM 676 C C . ALA A 1 86 ? -2.176 -4.153 8.003 1.00 71.19 86 ALA A C 1
ATOM 678 O O . ALA A 1 86 ? -1.016 -3.969 7.630 1.00 71.19 86 ALA A O 1
ATOM 679 N N . GLU A 1 87 ? -2.808 -5.319 7.854 1.00 67.75 87 GLU A N 1
ATOM 680 C CA . GLU A 1 87 ? -2.243 -6.499 7.192 1.00 67.75 87 GLU A CA 1
ATOM 681 C C . GLU A 1 87 ? -2.370 -6.473 5.663 1.00 67.75 87 GLU A C 1
ATOM 683 O O . GLU A 1 87 ? -1.636 -7.200 4.994 1.00 67.75 87 GLU A O 1
ATOM 688 N N . ALA A 1 88 ? -3.196 -5.586 5.092 1.00 68.88 88 ALA A N 1
ATOM 689 C CA . ALA A 1 88 ? -3.318 -5.362 3.647 1.00 68.88 88 ALA A CA 1
ATOM 690 C C . ALA A 1 88 ? -2.094 -4.631 3.043 1.00 68.88 88 ALA A C 1
ATOM 692 O O . ALA A 1 88 ? -2.191 -3.598 2.373 1.00 68.88 88 ALA A O 1
ATOM 693 N N . GLY A 1 89 ? -0.897 -5.161 3.306 1.00 65.62 89 GLY A N 1
ATOM 694 C CA . GLY A 1 89 ? 0.385 -4.628 2.857 1.00 65.62 89 GLY A CA 1
ATOM 695 C C . GLY A 1 89 ? 0.595 -4.705 1.342 1.00 65.62 89 GLY A C 1
ATOM 696 O O . GLY A 1 89 ? 1.400 -3.934 0.810 1.00 65.62 89 GLY A O 1
ATOM 697 N N . GLY A 1 90 ? -0.149 -5.569 0.640 1.00 71.56 90 GLY A N 1
ATOM 698 C CA . GLY A 1 90 ? -0.029 -5.780 -0.804 1.00 71.56 90 GLY A CA 1
ATOM 699 C C . GLY A 1 90 ? -0.243 -4.516 -1.636 1.00 71.56 90 GLY A C 1
ATOM 700 O O . GLY A 1 90 ? 0.415 -4.338 -2.662 1.00 71.56 90 GLY A O 1
ATOM 701 N N . VAL A 1 91 ? -1.075 -3.574 -1.168 1.00 74.25 91 VAL A N 1
ATOM 702 C CA . VAL A 1 91 ? -1.270 -2.264 -1.823 1.00 74.25 91 VAL A CA 1
ATOM 703 C C . VAL A 1 91 ? 0.057 -1.502 -1.922 1.00 74.25 91 VAL A C 1
ATOM 705 O O . VAL A 1 91 ? 0.431 -1.006 -2.987 1.00 74.25 91 VAL A O 1
ATOM 708 N N . TYR A 1 92 ? 0.799 -1.431 -0.817 1.00 78.88 92 TYR A N 1
ATOM 709 C CA . TYR A 1 92 ? 2.057 -0.687 -0.737 1.00 78.88 92 TYR A CA 1
ATOM 710 C C . TYR A 1 92 ? 3.186 -1.392 -1.483 1.00 78.88 92 TYR A C 1
ATOM 712 O O . TYR A 1 92 ? 4.007 -0.734 -2.123 1.00 78.88 92 TYR A O 1
ATOM 720 N N . GLU A 1 93 ? 3.226 -2.723 -1.408 1.00 82.94 93 GLU A N 1
ATOM 721 C CA . GLU A 1 93 ? 4.214 -3.537 -2.116 1.00 82.94 93 GLU A CA 1
ATOM 722 C C . GLU A 1 93 ? 4.041 -3.411 -3.636 1.00 82.94 93 GLU A C 1
ATOM 724 O O . GLU A 1 93 ? 5.029 -3.226 -4.350 1.00 82.94 93 GLU A O 1
ATOM 729 N N . SER A 1 94 ? 2.793 -3.395 -4.121 1.00 83.50 94 SER A N 1
ATOM 730 C CA . SER A 1 94 ? 2.474 -3.182 -5.540 1.00 83.50 94 SER A CA 1
ATOM 731 C C . SER A 1 94 ? 2.993 -1.829 -6.029 1.00 83.50 94 SER A C 1
ATOM 733 O O . SER A 1 94 ? 3.745 -1.750 -6.998 1.00 83.50 94 SER A O 1
ATOM 735 N N . ILE A 1 95 ? 2.665 -0.751 -5.309 1.00 84.56 95 ILE A N 1
ATOM 736 C CA . ILE A 1 95 ? 3.105 0.611 -5.643 1.00 84.56 95 ILE A CA 1
ATOM 737 C C . ILE A 1 95 ? 4.635 0.712 -5.667 1.00 84.56 95 ILE A C 1
ATOM 739 O O . ILE A 1 95 ? 5.204 1.281 -6.602 1.00 84.56 95 ILE A O 1
ATOM 743 N N . LYS A 1 96 ? 5.313 0.157 -4.654 1.00 87.50 96 LYS A N 1
ATOM 744 C CA . LYS A 1 96 ? 6.779 0.176 -4.567 1.00 87.50 96 LYS A CA 1
ATOM 745 C C . LYS A 1 96 ? 7.417 -0.565 -5.741 1.00 87.50 96 LYS A C 1
ATOM 747 O O . LYS A 1 96 ? 8.399 -0.075 -6.292 1.00 87.50 96 LYS A O 1
ATOM 752 N N . ASN A 1 97 ? 6.854 -1.703 -6.140 1.00 89.00 97 ASN A N 1
ATOM 753 C CA . ASN A 1 97 ? 7.330 -2.458 -7.294 1.00 89.00 97 ASN A CA 1
ATOM 754 C C . ASN A 1 97 ? 7.113 -1.699 -8.609 1.00 89.00 97 ASN A C 1
ATOM 756 O O . ASN A 1 97 ? 8.045 -1.618 -9.401 1.00 89.00 97 ASN A O 1
ATOM 760 N N . VAL A 1 98 ? 5.959 -1.053 -8.813 1.00 88.38 98 VAL A N 1
ATOM 761 C CA . VAL A 1 98 ? 5.722 -0.202 -9.997 1.00 88.38 98 VAL A CA 1
ATOM 762 C C . VAL A 1 98 ? 6.745 0.941 -10.072 1.00 88.38 98 VAL A C 1
ATOM 764 O O . VAL A 1 98 ? 7.294 1.218 -11.138 1.00 88.38 98 VAL A O 1
ATOM 767 N N . MET A 1 99 ? 7.048 1.588 -8.939 1.00 88.00 99 MET A N 1
ATOM 768 C CA . MET A 1 99 ? 8.118 2.592 -8.873 1.00 88.00 99 MET A CA 1
ATOM 769 C C . MET A 1 99 ? 9.500 1.986 -9.162 1.00 88.00 99 MET A C 1
ATOM 771 O O . MET A 1 99 ? 10.347 2.638 -9.767 1.00 88.00 99 MET A O 1
ATOM 775 N N . GLY A 1 100 ? 9.728 0.735 -8.760 1.00 86.62 100 GLY A N 1
ATOM 776 C CA . GLY A 1 100 ? 10.930 -0.021 -9.094 1.00 86.62 100 GLY A CA 1
ATOM 777 C C . GLY A 1 100 ? 11.111 -0.159 -10.604 1.00 86.62 100 GLY A C 1
ATOM 778 O O . GLY A 1 100 ? 12.160 0.232 -11.119 1.00 86.62 100 GLY A O 1
ATOM 779 N N . VAL A 1 101 ? 10.064 -0.585 -11.316 1.00 87.12 101 VAL A N 1
ATOM 780 C CA . VAL A 1 101 ? 10.079 -0.793 -12.776 1.00 87.12 101 VAL A CA 1
ATOM 781 C C . VAL A 1 101 ? 10.536 0.456 -13.526 1.00 87.12 101 VAL A C 1
ATOM 783 O O . VAL A 1 101 ? 11.412 0.382 -14.387 1.00 87.12 101 VAL A O 1
ATOM 786 N N . ILE A 1 102 ? 10.008 1.628 -13.164 1.00 84.75 102 ILE A N 1
ATOM 787 C CA . ILE A 1 102 ? 10.390 2.893 -13.815 1.00 84.75 102 ILE A CA 1
ATOM 788 C C . ILE A 1 102 ? 11.835 3.306 -13.504 1.00 84.75 102 ILE A C 1
ATOM 790 O O . ILE A 1 102 ? 12.455 4.019 -14.287 1.00 84.75 102 ILE A O 1
ATOM 794 N N . THR A 1 103 ? 12.389 2.832 -12.385 1.00 83.75 103 THR A N 1
ATOM 795 C CA . THR A 1 103 ? 13.802 3.001 -12.009 1.00 83.75 103 THR A CA 1
ATOM 796 C C . THR A 1 103 ? 14.687 1.835 -12.450 1.00 83.75 103 THR A C 1
ATOM 798 O O . THR A 1 103 ? 15.815 1.719 -11.976 1.00 83.75 103 THR A O 1
ATOM 801 N N . THR A 1 104 ? 14.210 0.971 -13.353 1.00 85.50 104 THR A N 1
ATOM 802 C CA . THR A 1 104 ? 14.918 -0.231 -13.845 1.00 85.50 104 THR A CA 1
ATOM 803 C C . THR A 1 104 ? 15.256 -1.264 -12.762 1.00 85.50 104 THR A C 1
ATOM 805 O O . THR A 1 104 ? 16.153 -2.087 -12.926 1.00 85.50 104 THR A O 1
ATOM 808 N N . VAL A 1 105 ? 14.522 -1.243 -11.650 1.00 87.19 105 VAL A N 1
ATOM 809 C CA . VAL A 1 105 ? 14.583 -2.269 -10.609 1.00 87.19 105 VAL A CA 1
ATOM 810 C C . VAL A 1 105 ? 13.519 -3.324 -10.930 1.00 87.19 105 VAL A C 1
ATOM 812 O O . VAL A 1 105 ? 12.346 -2.963 -11.048 1.00 87.19 105 VAL A O 1
ATOM 815 N N . PRO A 1 106 ? 13.895 -4.607 -11.079 1.00 87.62 106 PRO A N 1
ATOM 816 C CA . PRO A 1 106 ? 12.948 -5.669 -11.403 1.00 87.62 106 PRO A CA 1
ATOM 817 C C . PRO A 1 106 ? 11.961 -5.907 -10.258 1.00 87.62 106 PRO A C 1
ATOM 819 O O . PRO A 1 106 ? 12.210 -5.527 -9.107 1.00 87.62 106 PRO A O 1
ATOM 822 N N . TYR A 1 107 ? 10.852 -6.576 -10.572 1.00 87.31 107 TYR A N 1
ATOM 823 C CA . TYR A 1 107 ? 9.856 -6.944 -9.575 1.00 87.31 107 TYR A CA 1
ATOM 824 C C . TYR A 1 107 ? 10.475 -7.748 -8.420 1.00 87.31 107 TYR A C 1
ATOM 826 O O . TYR A 1 107 ? 11.264 -8.675 -8.623 1.00 87.31 107 TYR A O 1
ATOM 834 N N . ASN A 1 108 ? 10.084 -7.418 -7.187 1.00 85.62 108 ASN A N 1
ATOM 835 C CA . ASN A 1 108 ? 1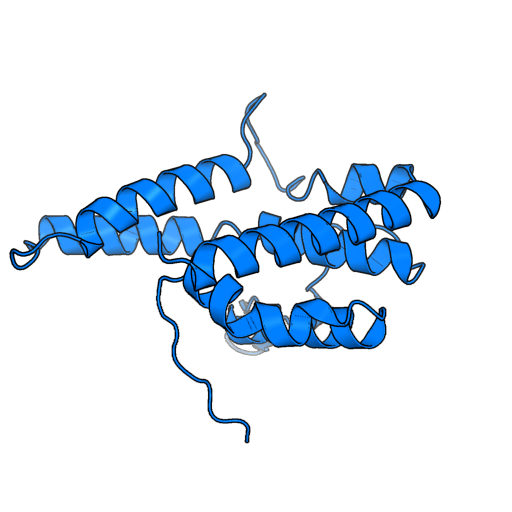0.502 -8.130 -5.987 1.00 85.62 108 ASN A CA 1
ATOM 836 C C . ASN A 1 108 ? 9.285 -8.475 -5.119 1.00 85.62 108 ASN A C 1
ATOM 838 O O . ASN A 1 108 ? 8.524 -7.600 -4.706 1.00 85.62 108 ASN A O 1
ATOM 842 N N . LEU A 1 109 ? 9.159 -9.758 -4.769 1.00 81.75 109 LEU A N 1
ATOM 843 C CA . LEU A 1 109 ? 8.131 -10.280 -3.860 1.00 81.75 109 LEU A CA 1
ATOM 844 C C . LEU A 1 109 ? 8.159 -9.631 -2.474 1.00 81.75 109 LEU A C 1
ATOM 846 O O . LEU A 1 109 ? 7.155 -9.656 -1.767 1.00 81.75 109 LEU A O 1
ATOM 850 N N . TRP A 1 110 ? 9.305 -9.093 -2.054 1.00 82.88 110 TRP A N 1
ATOM 851 C CA . TRP A 1 110 ? 9.467 -8.429 -0.766 1.00 82.88 110 TRP A CA 1
ATOM 852 C C . TRP A 1 110 ? 10.213 -7.098 -0.920 1.00 82.88 110 TRP A C 1
ATOM 854 O O . TRP A 1 110 ? 11.408 -6.996 -0.610 1.00 82.88 110 TRP A O 1
ATOM 864 N N . PRO A 1 111 ? 9.527 -6.047 -1.404 1.00 86.06 111 PRO A N 1
ATOM 865 C CA . PRO A 1 111 ? 10.175 -4.791 -1.773 1.00 86.06 111 PRO A CA 1
ATOM 866 C C . PRO A 1 111 ? 10.597 -3.949 -0.556 1.00 86.06 111 PRO A C 1
ATOM 868 O O . PRO A 1 111 ? 11.412 -3.042 -0.690 1.00 86.06 111 PRO A O 1
ATOM 871 N N . PHE A 1 112 ? 10.102 -4.280 0.644 1.00 86.94 112 PHE A N 1
ATOM 872 C CA . PHE A 1 112 ? 10.463 -3.629 1.910 1.00 86.94 112 PHE A CA 1
ATOM 873 C C . PHE A 1 112 ? 11.407 -4.461 2.792 1.00 86.94 112 PHE A C 1
ATOM 875 O O . PHE A 1 112 ? 11.565 -4.148 3.976 1.00 86.94 112 PHE A O 1
ATOM 882 N N . LYS A 1 113 ? 12.034 -5.517 2.252 1.00 84.75 113 LYS A N 1
ATOM 883 C CA . LYS A 1 113 ? 12.919 -6.418 3.017 1.00 84.75 113 LYS A CA 1
ATOM 884 C C . LYS A 1 113 ? 14.027 -5.675 3.776 1.00 84.75 113 LYS A C 1
ATOM 886 O O . LYS A 1 113 ? 14.354 -6.040 4.899 1.00 84.75 113 LYS A O 1
ATOM 891 N N . ASP A 1 114 ? 14.540 -4.585 3.207 1.00 85.94 114 ASP A N 1
ATOM 892 C CA . ASP A 1 114 ? 15.657 -3.824 3.779 1.00 85.94 114 ASP A CA 1
ATOM 893 C C . ASP A 1 114 ? 15.228 -2.921 4.953 1.00 85.94 114 ASP A C 1
ATOM 895 O O . ASP A 1 114 ? 16.063 -2.403 5.694 1.00 85.94 114 ASP A O 1
ATOM 899 N N . LEU A 1 115 ? 13.919 -2.748 5.175 1.00 85.00 115 LEU A N 1
ATOM 900 C CA . LEU A 1 115 ? 13.375 -1.973 6.299 1.00 85.00 115 LEU A CA 1
ATOM 901 C C . LEU A 1 115 ? 13.161 -2.812 7.567 1.00 85.00 115 LEU A C 1
ATOM 903 O O . LEU A 1 115 ? 12.871 -2.268 8.645 1.00 85.00 115 LEU A O 1
ATOM 907 N N . VAL A 1 116 ? 13.270 -4.130 7.428 1.00 83.94 116 VAL A N 1
ATOM 908 C CA . VAL A 1 116 ? 13.022 -5.120 8.470 1.00 83.94 116 VAL A CA 1
ATOM 909 C C . VAL A 1 116 ? 14.117 -5.045 9.528 1.00 83.94 116 VAL A C 1
ATOM 911 O O . VAL A 1 116 ? 15.306 -4.941 9.232 1.00 83.94 116 VAL A O 1
ATOM 914 N N . ARG A 1 117 ? 13.726 -5.102 10.803 1.00 82.50 117 ARG A N 1
ATOM 915 C CA . ARG A 1 117 ? 14.678 -5.183 11.916 1.00 82.50 117 ARG A CA 1
ATOM 916 C C . ARG A 1 117 ? 14.842 -6.628 12.349 1.00 82.50 117 ARG A C 1
ATOM 918 O O . ARG A 1 117 ? 13.877 -7.267 12.750 1.00 82.50 117 ARG A O 1
ATOM 925 N N . VAL A 1 118 ? 16.081 -7.104 12.371 1.00 83.25 118 VAL A N 1
ATOM 926 C CA . VAL A 1 118 ? 16.420 -8.391 12.984 1.00 83.25 118 VAL A CA 1
ATOM 927 C C . VAL A 1 118 ? 16.767 -8.151 14.452 1.00 83.25 118 VAL A C 1
ATOM 929 O O . VAL A 1 118 ? 17.802 -7.565 14.777 1.00 83.25 118 VAL A O 1
ATOM 932 N N . ARG A 1 119 ? 15.883 -8.571 15.360 1.00 79.00 119 ARG A N 1
ATOM 933 C CA . ARG A 1 119 ? 16.157 -8.583 16.801 1.00 79.00 119 ARG A CA 1
ATOM 934 C C . ARG A 1 119 ? 16.973 -9.832 17.125 1.00 79.00 119 ARG A C 1
ATOM 936 O O . ARG A 1 119 ? 16.583 -10.927 16.742 1.00 79.00 119 ARG A O 1
ATOM 943 N N . LYS A 1 120 ? 18.097 -9.666 17.832 1.00 82.94 120 LYS A N 1
ATOM 944 C CA . LYS A 1 120 ? 19.012 -10.774 18.164 1.00 82.94 120 LYS A CA 1
ATOM 945 C C . LYS A 1 120 ? 18.514 -11.652 19.319 1.00 82.94 120 LYS A C 1
ATOM 947 O O . LYS A 1 120 ? 18.743 -12.853 19.277 1.00 82.94 120 LYS A O 1
ATOM 952 N N . GLN A 1 121 ? 17.838 -11.081 20.326 1.00 78.06 121 GLN A N 1
ATOM 953 C CA . GLN A 1 121 ? 17.265 -11.845 21.444 1.00 78.06 121 GLN A CA 1
ATOM 954 C C . GLN A 1 121 ? 15.917 -11.286 21.952 1.00 78.06 121 GLN A C 1
ATOM 956 O O . GLN A 1 121 ? 15.858 -10.119 22.369 1.00 78.06 121 GLN A O 1
ATOM 961 N N . PRO A 1 122 ? 14.841 -12.102 21.952 1.00 80.44 122 PRO A N 1
ATOM 962 C CA . PRO A 1 122 ? 14.698 -13.345 21.182 1.00 80.44 122 PRO A CA 1
ATOM 963 C C . PRO A 1 122 ? 14.880 -13.084 19.678 1.00 80.44 122 PRO A C 1
ATOM 965 O O . PRO A 1 122 ? 14.646 -11.964 19.214 1.00 80.44 122 PRO A O 1
ATOM 968 N N . ALA A 1 123 ? 15.346 -14.098 18.944 1.00 82.81 123 ALA A N 1
ATOM 969 C CA . ALA A 1 123 ? 15.527 -14.011 17.500 1.00 82.81 123 ALA A CA 1
ATOM 970 C C . ALA A 1 123 ? 14.165 -13.781 16.835 1.00 82.81 123 ALA A C 1
ATOM 972 O O . ALA A 1 123 ? 13.304 -14.656 16.853 1.00 82.81 123 ALA A O 1
ATOM 973 N N . ALA A 1 124 ? 13.955 -12.581 16.301 1.00 80.62 124 ALA A N 1
ATOM 974 C CA . ALA A 1 124 ? 12.702 -12.210 15.663 1.00 80.62 124 ALA A CA 1
ATOM 975 C C . ALA A 1 124 ? 12.965 -11.268 14.491 1.00 80.62 124 ALA A C 1
ATOM 977 O O . ALA A 1 124 ? 13.719 -10.296 14.605 1.00 80.62 124 ALA A O 1
ATOM 978 N N . ILE A 1 125 ? 12.311 -11.556 13.371 1.00 78.88 125 ILE A N 1
ATOM 979 C CA . ILE A 1 125 ? 12.268 -10.688 12.201 1.00 78.88 125 ILE A CA 1
ATOM 980 C C . ILE A 1 125 ? 11.066 -9.765 12.389 1.00 78.88 125 ILE A C 1
ATOM 982 O O . ILE A 1 125 ? 9.921 -10.204 12.358 1.00 78.88 125 ILE A O 1
ATOM 986 N N . ILE A 1 126 ? 11.331 -8.489 12.647 1.00 78.75 126 ILE A N 1
ATOM 987 C CA . ILE A 1 126 ? 10.300 -7.485 12.898 1.00 78.75 126 ILE A CA 1
ATOM 988 C C . ILE A 1 126 ? 10.082 -6.711 11.603 1.00 78.75 126 ILE A C 1
ATOM 990 O O . ILE A 1 126 ? 10.961 -5.954 11.174 1.00 78.75 126 ILE A O 1
ATOM 994 N N . GLY A 1 127 ? 8.911 -6.905 10.995 1.00 76.19 127 GLY A N 1
ATOM 995 C CA . GLY A 1 127 ? 8.491 -6.170 9.806 1.00 76.19 127 GLY A CA 1
ATOM 996 C C . GLY A 1 127 ? 8.519 -4.648 10.015 1.00 76.19 127 GLY A C 1
ATOM 997 O O . GLY A 1 127 ? 8.464 -4.163 11.154 1.00 76.19 127 GLY A O 1
ATOM 998 N N . PRO A 1 128 ? 8.646 -3.861 8.936 1.00 76.81 128 PRO A N 1
ATOM 999 C CA . PRO A 1 128 ? 8.588 -2.412 9.042 1.00 76.81 128 PRO A CA 1
ATOM 1000 C C . PRO A 1 128 ? 7.217 -1.966 9.551 1.00 76.81 128 PRO A C 1
ATOM 1002 O O . PRO A 1 128 ? 6.185 -2.500 9.158 1.00 76.81 128 PRO A O 1
ATOM 1005 N N . ASN A 1 129 ? 7.202 -0.953 10.419 1.00 78.06 129 ASN A N 1
ATOM 1006 C CA . ASN A 1 129 ? 5.947 -0.296 10.765 1.00 78.06 129 ASN A CA 1
ATOM 1007 C C . ASN A 1 129 ? 5.456 0.569 9.593 1.00 78.06 129 ASN A C 1
ATOM 1009 O O . ASN A 1 129 ? 6.259 1.003 8.762 1.00 78.06 129 ASN A O 1
ATOM 1013 N N . ALA A 1 130 ? 4.158 0.884 9.579 1.00 73.75 130 ALA A N 1
ATOM 1014 C CA . ALA A 1 130 ? 3.536 1.690 8.528 1.00 73.75 130 ALA A CA 1
ATOM 1015 C C . ALA A 1 130 ? 4.324 2.983 8.246 1.00 73.75 130 ALA A C 1
ATOM 1017 O O . ALA A 1 130 ? 4.687 3.256 7.108 1.00 73.75 130 ALA A O 1
ATOM 1018 N N . ASN A 1 131 ? 4.716 3.729 9.284 1.00 76.25 131 ASN A N 1
ATOM 1019 C CA . ASN A 1 131 ? 5.469 4.982 9.132 1.00 76.25 131 ASN A CA 1
ATOM 1020 C C . ASN A 1 131 ? 6.824 4.830 8.418 1.00 76.25 131 ASN A C 1
ATOM 1022 O O . ASN A 1 131 ? 7.310 5.794 7.825 1.00 76.25 131 ASN A O 1
ATOM 1026 N N . LYS A 1 132 ? 7.489 3.675 8.523 1.00 82.19 132 LYS A N 1
ATOM 1027 C CA . LYS A 1 132 ? 8.724 3.389 7.781 1.00 82.19 132 LYS A CA 1
ATOM 1028 C C . LYS A 1 132 ? 8.422 3.014 6.337 1.00 82.19 132 LYS A C 1
ATOM 1030 O O . LYS A 1 132 ? 9.058 3.576 5.453 1.00 82.19 132 LYS A O 1
ATOM 1035 N N . THR A 1 133 ? 7.452 2.126 6.122 1.00 82.12 133 THR A N 1
ATOM 1036 C CA . THR A 1 133 ? 6.990 1.711 4.789 1.00 82.12 133 THR A CA 1
ATOM 1037 C C . THR A 1 133 ? 6.566 2.919 3.965 1.00 82.12 133 THR A C 1
ATOM 1039 O O . THR A 1 133 ? 7.038 3.109 2.849 1.00 82.12 133 THR A O 1
ATOM 1042 N N . PHE A 1 134 ? 5.764 3.805 4.558 1.00 77.88 134 PHE A N 1
ATOM 1043 C CA . PHE A 1 134 ? 5.397 5.059 3.927 1.00 77.88 134 PHE A CA 1
ATOM 1044 C C . PHE A 1 134 ? 6.632 5.878 3.609 1.00 77.88 134 PHE A C 1
ATOM 1046 O O . PHE A 1 134 ? 6.851 6.163 2.438 1.00 77.88 134 PHE A O 1
ATOM 1053 N N . ARG A 1 135 ? 7.464 6.246 4.598 1.00 82.12 135 ARG A N 1
ATOM 1054 C CA . ARG A 1 135 ? 8.656 7.093 4.365 1.00 82.12 135 ARG A CA 1
ATOM 1055 C C . ARG A 1 135 ? 9.522 6.599 3.209 1.00 82.12 135 ARG A C 1
ATOM 1057 O O . ARG A 1 135 ? 9.973 7.411 2.405 1.00 82.12 135 ARG A O 1
ATOM 1064 N N . ASP A 1 136 ? 9.705 5.291 3.106 1.00 86.38 136 ASP A N 1
ATOM 1065 C CA . ASP A 1 136 ? 10.404 4.666 1.991 1.00 86.38 136 ASP A CA 1
ATOM 1066 C C . ASP A 1 136 ? 9.693 4.878 0.638 1.00 86.38 136 ASP A C 1
ATOM 1068 O O . ASP A 1 136 ? 10.335 5.300 -0.328 1.00 86.38 136 ASP A O 1
ATOM 1072 N N . LEU A 1 137 ? 8.368 4.706 0.569 1.00 83.50 137 LEU A N 1
ATOM 1073 C CA . LEU A 1 137 ? 7.566 5.057 -0.613 1.00 83.50 137 LEU A CA 1
ATOM 1074 C C . LEU A 1 137 ? 7.734 6.530 -1.017 1.00 83.50 137 LEU A C 1
ATOM 1076 O O . LEU A 1 137 ? 7.986 6.803 -2.188 1.00 83.50 137 LEU A O 1
ATOM 1080 N N . ALA A 1 138 ? 7.665 7.486 -0.079 1.00 80.56 138 ALA A N 1
ATOM 1081 C CA . ALA A 1 138 ? 7.879 8.908 -0.402 1.00 80.56 138 ALA A CA 1
ATOM 1082 C C . ALA A 1 138 ? 9.268 9.161 -0.978 1.00 80.56 138 ALA A C 1
ATOM 1084 O O . ALA A 1 138 ? 9.411 9.903 -1.949 1.00 80.56 138 ALA A O 1
ATOM 1085 N N . ASN A 1 139 ? 10.295 8.586 -0.357 1.00 82.44 139 ASN A N 1
ATOM 1086 C CA . ASN A 1 139 ? 11.668 8.768 -0.809 1.00 82.44 139 ASN A CA 1
ATOM 1087 C C . ASN A 1 139 ? 11.854 8.194 -2.218 1.00 82.44 139 ASN A C 1
ATOM 1089 O O . ASN A 1 139 ? 12.474 8.833 -3.066 1.00 82.44 139 ASN A O 1
ATOM 1093 N N . THR A 1 140 ? 11.235 7.046 -2.490 1.00 82.12 140 THR A N 1
ATOM 1094 C CA . THR A 1 140 ? 11.242 6.411 -3.814 1.00 82.12 140 THR A CA 1
ATOM 1095 C C . THR A 1 140 ? 10.518 7.265 -4.845 1.00 82.12 140 THR A C 1
ATOM 1097 O O . THR A 1 140 ? 11.050 7.498 -5.926 1.00 82.12 140 THR A O 1
ATOM 1100 N N . ALA A 1 141 ? 9.345 7.801 -4.507 1.00 78.62 141 ALA A N 1
ATOM 1101 C CA . ALA A 1 141 ? 8.570 8.662 -5.396 1.00 78.62 141 ALA A CA 1
ATOM 1102 C C . ALA A 1 141 ? 9.315 9.965 -5.739 1.00 78.62 141 ALA A C 1
ATOM 1104 O O . ALA A 1 141 ? 9.343 10.389 -6.894 1.00 78.62 141 ALA A O 1
ATOM 1105 N N . LYS A 1 142 ? 9.986 10.571 -4.747 1.00 75.56 142 LYS A N 1
AT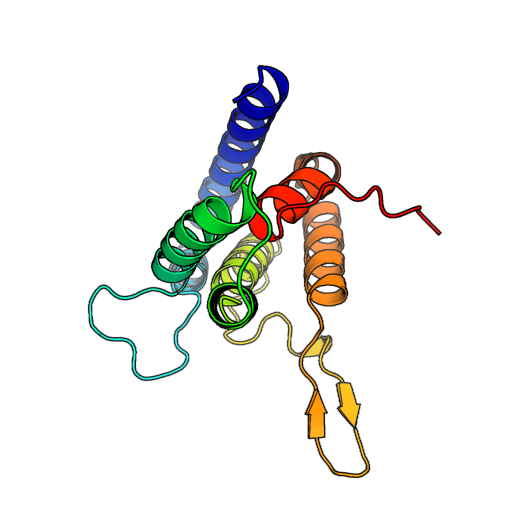OM 1106 C CA . LYS A 1 142 ? 10.849 11.746 -4.954 1.00 75.56 142 LYS A CA 1
ATOM 1107 C C . LYS A 1 142 ? 12.010 11.438 -5.899 1.00 75.56 142 LYS A C 1
ATOM 1109 O O . LYS A 1 142 ? 12.298 12.244 -6.778 1.00 75.56 142 LYS A O 1
ATOM 1114 N N . ALA A 1 143 ? 12.657 10.286 -5.724 1.00 72.81 143 ALA A N 1
ATOM 1115 C CA . ALA A 1 143 ? 13.783 9.866 -6.554 1.00 72.81 143 ALA A CA 1
ATOM 1116 C C . ALA A 1 143 ? 13.364 9.512 -7.993 1.00 72.81 143 ALA A C 1
ATOM 1118 O O . ALA A 1 143 ? 14.115 9.755 -8.930 1.00 72.81 143 ALA A O 1
ATOM 1119 N N . SER A 1 144 ? 12.151 8.993 -8.179 1.00 65.06 144 SER A N 1
ATOM 1120 C CA . SER A 1 144 ? 11.611 8.541 -9.469 1.00 65.06 144 SER A CA 1
ATOM 1121 C C . SER A 1 144 ? 10.875 9.635 -10.265 1.00 65.06 144 SER A C 1
ATOM 1123 O O . SER A 1 144 ? 10.103 9.341 -11.173 1.00 65.06 144 SER A O 1
ATOM 1125 N N . ALA A 1 145 ? 11.120 10.913 -9.942 1.00 56.50 145 ALA A N 1
ATOM 1126 C CA . ALA A 1 145 ? 10.511 12.099 -10.563 1.00 56.50 145 ALA A CA 1
ATOM 1127 C C . ALA A 1 145 ? 8.973 12.210 -10.435 1.00 56.50 145 ALA A C 1
ATOM 1129 O O . ALA A 1 145 ? 8.362 13.100 -11.038 1.00 56.50 145 ALA A O 1
ATOM 1130 N N . CYS A 1 146 ? 8.340 11.387 -9.592 1.00 56.31 146 CYS A N 1
ATOM 1131 C CA . CYS A 1 146 ? 6.902 11.408 -9.329 1.00 56.31 146 CYS A CA 1
ATOM 1132 C C . CYS A 1 146 ? 6.557 12.532 -8.326 1.00 56.31 146 CYS A C 1
ATOM 1134 O O . CYS A 1 146 ? 6.300 12.312 -7.140 1.00 56.31 146 CYS A O 1
ATOM 1136 N N . ARG A 1 147 ? 6.616 13.784 -8.804 1.00 51.16 147 ARG A N 1
ATOM 1137 C CA . ARG A 1 147 ? 6.513 15.016 -7.992 1.00 51.16 147 ARG A CA 1
ATOM 1138 C C . ARG A 1 147 ? 5.211 15.143 -7.191 1.00 51.16 147 ARG A C 1
ATOM 1140 O O . ARG A 1 147 ? 5.232 15.736 -6.115 1.00 51.16 147 ARG A O 1
ATOM 1147 N N . ALA A 1 148 ? 4.110 14.566 -7.666 1.00 47.28 148 ALA A N 1
ATOM 1148 C CA . ALA A 1 148 ? 2.802 14.683 -7.022 1.00 47.28 148 ALA A CA 1
ATOM 1149 C C . ALA A 1 148 ? 2.646 13.858 -5.735 1.00 47.28 148 ALA A C 1
ATOM 1151 O O . ALA A 1 148 ? 1.778 14.143 -4.913 1.00 47.28 148 ALA A O 1
ATOM 1152 N N . TRP A 1 149 ? 3.499 12.861 -5.499 1.00 49.97 149 TRP A N 1
ATOM 1153 C CA . TRP A 1 149 ? 3.375 12.005 -4.316 1.00 49.97 149 TRP A CA 1
ATOM 1154 C C . TRP A 1 149 ? 3.743 12.725 -3.019 1.00 49.97 149 TRP A C 1
ATOM 1156 O O . TRP A 1 149 ? 3.195 12.401 -1.970 1.00 49.97 149 TRP A O 1
ATOM 1166 N N . GLY A 1 150 ? 4.626 13.728 -3.082 1.00 49.12 150 GLY A N 1
ATOM 1167 C CA . GLY A 1 150 ? 5.004 14.532 -1.917 1.00 49.12 150 GLY A CA 1
ATOM 1168 C C . GLY A 1 150 ? 3.865 15.411 -1.388 1.00 49.12 150 GLY A C 1
ATOM 1169 O O . GLY A 1 150 ? 3.736 15.563 -0.176 1.00 49.12 150 GLY A O 1
ATOM 1170 N N . SER A 1 151 ? 3.023 15.951 -2.275 1.00 45.38 151 SER A N 1
ATOM 1171 C CA . SER A 1 151 ? 1.828 16.733 -1.924 1.00 45.38 151 SER A CA 1
ATOM 1172 C C . SER A 1 151 ? 0.619 15.845 -1.631 1.00 45.38 151 SER A C 1
ATOM 1174 O O . SER A 1 151 ? -0.186 16.173 -0.762 1.00 45.38 151 SER A O 1
ATOM 1176 N N . CYS A 1 152 ? 0.522 14.683 -2.286 1.00 44.41 152 CYS A N 1
ATOM 1177 C CA . CYS A 1 152 ? -0.578 13.743 -2.086 1.00 44.41 152 CYS A CA 1
ATOM 1178 C C . CYS A 1 152 ? -0.483 12.898 -0.803 1.00 44.41 152 CYS A C 1
ATOM 1180 O O . CYS A 1 152 ? -1.409 12.165 -0.448 1.00 44.41 152 CYS A O 1
ATOM 1182 N N . TRP A 1 153 ? 0.649 13.017 -0.116 1.00 50.31 153 TRP A N 1
ATOM 1183 C CA . TRP A 1 153 ? 1.098 12.216 1.010 1.00 50.31 153 TRP A CA 1
ATOM 1184 C C . TRP A 1 153 ? 0.203 12.234 2.263 1.00 50.31 153 TRP A C 1
ATOM 1186 O O . TRP A 1 153 ? -0.147 11.155 2.748 1.00 50.31 153 TRP A O 1
ATOM 1196 N N . PRO A 1 154 ? -0.214 13.398 2.803 1.00 43.59 154 PRO A N 1
ATOM 1197 C CA . PRO A 1 154 ? -0.993 13.434 4.042 1.00 43.59 154 PRO A CA 1
ATOM 1198 C C . PRO A 1 154 ? -2.414 12.901 3.828 1.00 43.59 154 PRO A C 1
ATOM 1200 O O . PRO A 1 154 ? -3.007 12.325 4.737 1.00 43.59 154 PRO A O 1
ATOM 1203 N N . MET A 1 155 ? -2.945 13.064 2.612 1.00 40.47 155 MET A N 1
ATOM 1204 C CA . MET A 1 155 ? -4.270 12.587 2.238 1.00 40.47 155 MET A CA 1
ATOM 1205 C C . MET A 1 155 ? -4.286 11.110 1.854 1.00 40.47 155 MET A C 1
ATOM 1207 O O . MET A 1 155 ? -5.271 10.479 2.184 1.00 40.47 155 MET A O 1
ATOM 1211 N N . LEU A 1 156 ? -3.230 10.514 1.278 1.00 45.25 156 LEU A N 1
ATOM 1212 C CA . LEU A 1 156 ? -3.176 9.053 1.068 1.00 45.25 156 LEU A CA 1
ATOM 1213 C C . LEU A 1 156 ? -3.110 8.323 2.420 1.00 45.25 156 LEU A C 1
ATOM 1215 O O . LEU A 1 156 ? -3.796 7.331 2.641 1.00 45.25 156 LEU A O 1
ATOM 1219 N N . PHE A 1 157 ? -2.346 8.876 3.367 1.00 45.25 157 PHE A N 1
ATOM 1220 C CA . PHE A 1 157 ? -2.299 8.389 4.744 1.00 45.25 157 PHE A CA 1
ATOM 1221 C C . PHE A 1 157 ? -3.658 8.551 5.448 1.00 45.25 157 PHE A C 1
ATOM 1223 O O . PHE A 1 157 ? -4.126 7.619 6.096 1.00 45.25 157 PHE A O 1
ATOM 1230 N N . ALA A 1 158 ? -4.350 9.681 5.258 1.00 42.38 158 ALA A N 1
ATOM 1231 C CA . ALA A 1 158 ? -5.709 9.888 5.772 1.00 42.38 158 ALA A CA 1
ATOM 1232 C C . ALA A 1 158 ? -6.775 9.049 5.033 1.00 42.38 158 ALA A C 1
ATOM 1234 O O . ALA A 1 158 ? -7.767 8.618 5.622 1.00 42.38 158 ALA A O 1
ATOM 1235 N N . MET A 1 159 ? -6.556 8.753 3.754 1.00 41.06 159 MET A N 1
ATOM 1236 C CA . MET A 1 159 ? -7.410 7.918 2.914 1.00 41.06 159 MET A CA 1
ATOM 1237 C C . MET A 1 159 ? -7.162 6.428 3.140 1.00 41.06 159 MET A C 1
ATOM 1239 O O . MET A 1 159 ? -7.912 5.617 2.622 1.00 41.06 159 MET A O 1
ATOM 1243 N N . ILE A 1 160 ? -6.168 6.039 3.937 1.00 46.16 160 ILE A N 1
ATOM 1244 C CA . ILE A 1 160 ? -6.030 4.648 4.375 1.00 46.16 160 ILE A CA 1
ATOM 1245 C C . ILE A 1 160 ? -6.296 4.532 5.878 1.00 46.16 160 ILE A C 1
ATOM 1247 O O . ILE A 1 160 ? -7.122 3.720 6.273 1.00 46.16 160 ILE A O 1
ATOM 1251 N N . TYR A 1 161 ? -5.757 5.428 6.707 1.00 43.69 161 TYR A N 1
ATOM 1252 C CA . TYR A 1 161 ? -5.838 5.356 8.175 1.00 43.69 161 TYR A CA 1
ATOM 1253 C C . TYR A 1 161 ? -6.748 6.405 8.839 1.00 43.69 161 TYR A C 1
ATOM 1255 O O . TYR A 1 161 ? -6.762 6.532 10.061 1.00 43.69 161 TYR A O 1
ATOM 1263 N N . GLY A 1 162 ? -7.522 7.170 8.067 1.00 36.53 162 GLY A N 1
ATOM 1264 C CA . GLY A 1 162 ? -8.630 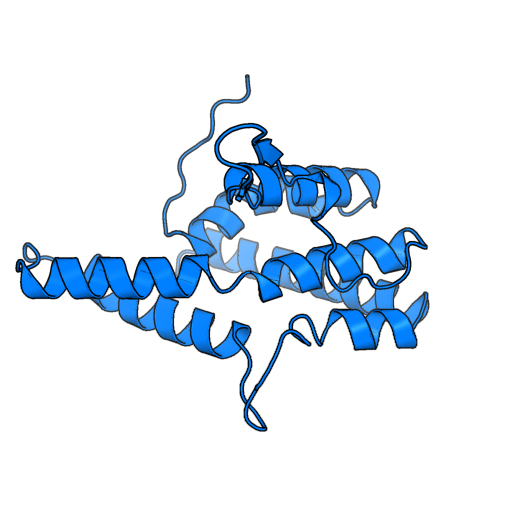7.984 8.586 1.00 36.53 162 GLY A CA 1
ATOM 1265 C C . GLY A 1 162 ? -8.247 9.264 9.335 1.00 36.53 162 GLY A C 1
ATOM 1266 O O . GLY A 1 162 ? -9.128 9.903 9.898 1.00 36.53 162 GLY A O 1
ATOM 1267 N N . THR A 1 163 ? -6.976 9.684 9.351 1.00 36.19 163 THR A N 1
ATOM 1268 C CA . THR A 1 163 ? -6.570 10.935 10.021 1.00 36.19 163 THR A CA 1
ATOM 1269 C C . THR A 1 163 ? -5.554 11.744 9.214 1.00 36.19 163 THR A C 1
ATOM 1271 O O . THR A 1 163 ? -4.474 11.266 8.869 1.00 36.19 163 THR A O 1
ATOM 1274 N N . VAL A 1 164 ? -5.884 13.015 8.949 1.00 34.09 164 VAL A N 1
ATOM 1275 C CA . VAL A 1 164 ? -4.910 14.042 8.550 1.00 34.09 164 VAL A CA 1
ATOM 1276 C C . VAL A 1 164 ? -4.267 14.549 9.838 1.00 34.09 164 VAL A C 1
ATOM 1278 O O . VAL A 1 164 ? -4.705 15.541 10.412 1.00 34.09 164 VAL A O 1
ATOM 1281 N N . SER A 1 165 ? -3.258 13.843 10.345 1.00 32.12 165 SER A N 1
ATOM 1282 C CA . SER A 1 165 ? -2.387 14.432 11.362 1.00 32.12 165 SER A CA 1
ATOM 1283 C C . SER A 1 165 ? -1.192 15.065 10.646 1.00 32.12 165 SER A C 1
ATOM 1285 O O . SER A 1 165 ? -0.469 14.348 9.947 1.00 32.12 165 SER A O 1
ATOM 1287 N N . PRO A 1 166 ? -0.973 16.389 10.751 1.00 30.12 166 PRO A N 1
ATOM 1288 C CA . PRO A 1 166 ? 0.208 17.017 10.184 1.00 30.12 166 PRO A CA 1
ATOM 1289 C C . PRO A 1 166 ? 1.427 16.505 10.956 1.00 30.12 166 PRO A C 1
ATOM 1291 O O . PRO A 1 166 ? 1.717 16.956 12.065 1.00 30.12 166 PRO A O 1
ATOM 1294 N N . MET A 1 167 ? 2.146 15.531 10.390 1.00 32.38 167 MET A N 1
ATOM 1295 C CA . MET A 1 167 ? 3.459 15.163 10.911 1.00 32.38 167 MET A CA 1
ATOM 1296 C C . MET A 1 167 ? 4.360 16.390 10.794 1.00 32.38 167 MET A C 1
ATOM 1298 O O . MET A 1 167 ? 4.715 16.810 9.693 1.00 32.38 167 MET A O 1
ATOM 1302 N N . ARG A 1 168 ? 4.716 16.966 11.947 1.00 26.89 168 ARG A N 1
ATOM 1303 C CA . ARG A 1 168 ? 5.782 17.958 12.056 1.00 26.89 168 ARG A CA 1
ATOM 1304 C C . ARG A 1 168 ? 7.034 17.377 11.413 1.00 26.89 168 ARG A C 1
ATOM 1306 O O . ARG A 1 168 ? 7.519 16.324 11.819 1.00 26.89 168 ARG A O 1
ATOM 1313 N N . THR A 1 169 ? 7.528 18.076 10.406 1.00 28.80 169 THR A N 1
ATOM 1314 C CA . THR A 1 169 ? 8.855 17.879 9.841 1.00 28.80 169 THR A CA 1
ATOM 1315 C C . THR A 1 169 ? 9.888 18.223 10.908 1.00 28.80 169 THR A C 1
ATOM 1317 O O . THR A 1 169 ? 10.062 19.395 11.243 1.00 28.80 169 THR A O 1
ATOM 1320 N N . THR A 1 170 ? 10.547 17.202 11.442 1.00 31.50 170 THR A N 1
ATOM 1321 C CA . THR A 1 170 ? 11.861 17.309 12.085 1.00 31.50 170 THR A CA 1
ATOM 1322 C C . THR A 1 170 ? 12.781 16.313 11.419 1.00 31.50 170 THR A C 1
ATOM 1324 O O . THR A 1 170 ? 12.340 15.143 11.301 1.00 31.50 170 THR A O 1
#

Radius of gyration: 17.51 Å; chains: 1; bounding box: 42×40×46 Å

Foldseek 3Di:
DDPVVVVLVVLVVVLVCVLLVLLCVLPVVLSVVLVVLDPDDDDDPPDALVVVLVVLVVVLVVLVPDPDDDDPVSVVVNVVSVVSLQVNCSVLLSLLSSLCSLVVHGRDNCSQQVQWDQDVVVGDTHGHGPVSSLVVSVVSCVVSVSVVCVVSPLVVCCVRVVDSDPDDDD

Sequence (170 aa):
MSPSERQYLTELATEMSRLYGFARQMNEMDFAASLGGEFRGMQDAGWSTQITAADVRQELGTYLTKDSPLTTAEYRITLLLYCQLAEAGGVYESIKNVMGVITTVPYNLWPFKDLVRVRKQPAAIIGPNANKTFRDLANTAKASACRAWGSCWPMLFAMIYGTVSPMRTT